Protein AF-A0A2H6N361-F1 (afdb_monomer)

Foldseek 3Di:
DLLLVLLVPPVVVVPPLVVPPDPDPVVSVVVSLVVLVVVCVVVVVPDDSLVSSLSSCVVVVVVVVNVVVVVVVVVVVCCVVVVVVLVVLLVVLVPDDPVRQCVQQVVQQDPVRDHDPVRRSVVSVVD

Sequence (127 aa):
KALADALQFSDLSRYDLNALQVEKEFEKVAYIMKKLKEICHTQRSTRRFLYELSVALLKLDCQGLIARIIQDTVIFTAAVKLGKNWRELAEKLARLTKQQIDAYETPHHSKSGEVAPEVSLTIFLLY

Secondary structure (DSSP, 8-state):
-HHHHHTT-TTGGGS-TTTS----HHHHHHHHHHHHHHHHHHTTTT--HHHHHHHHHHHTT-HHHHHHHHHHHHHHHHHHHHHHHHHHHHHHHTT--HHHHHHHHGGGB-TTSPBPTTT-GGGGG--

Solvent-accessible surface area (backbone atoms only — not comparable to full-atom values): 7547 Å² total; per-residue (Å²): 108,71,66,58,60,53,57,64,43,80,66,53,78,72,51,56,72,79,73,46,92,58,92,46,69,67,59,55,51,50,49,52,52,52,50,49,46,54,52,20,61,78,36,56,92,83,36,54,52,70,56,56,51,46,54,25,34,53,76,65,70,37,55,72,59,46,54,50,54,52,49,52,51,51,53,53,52,48,50,58,60,46,50,56,54,52,50,54,50,41,62,55,56,73,71,55,50,70,70,58,52,50,66,63,42,60,86,52,42,42,98,87,68,50,58,52,82,94,70,42,73,65,67,64,73,77,114

InterPro domains:
  IPR056181 SH3BP4, C-terminal helical domain [PF23637] (68-119)
  IPR056183 SH3BP4, DEATH domain-like [PF24094] (1-59)

pLDDT: mean 82.28, std 11.23, range [47.88, 94.88]

Structure (mmCIF, N/CA/C/O backbone):
data_AF-A0A2H6N361-F1
#
_entry.id   AF-A0A2H6N361-F1
#
loop_
_atom_site.group_PDB
_atom_site.id
_atom_site.type_symbol
_atom_site.label_atom_id
_atom_site.label_alt_id
_atom_site.label_comp_id
_atom_site.label_asym_id
_atom_site.label_entity_id
_atom_site.label_seq_id
_atom_site.pdbx_PDB_ins_code
_atom_site.Cartn_x
_atom_site.Cartn_y
_atom_site.Cartn_z
_atom_site.occupancy
_atom_site.B_iso_or_equiv
_atom_site.auth_seq_id
_atom_site.auth_comp_id
_atom_site.auth_asym_id
_atom_site.auth_atom_id
_atom_site.pdbx_PDB_model_num
ATOM 1 N N . LYS A 1 1 ? 16.466 -1.309 -14.153 1.00 76.56 1 LYS A N 1
ATOM 2 C CA . LYS A 1 1 ? 16.525 -0.973 -15.599 1.00 76.56 1 LYS A CA 1
ATOM 3 C C . LYS A 1 1 ? 15.202 -1.274 -16.308 1.00 76.56 1 LYS A C 1
ATOM 5 O O . LYS A 1 1 ? 14.503 -0.319 -16.599 1.00 76.56 1 LYS A O 1
ATOM 10 N N . ALA A 1 2 ? 14.773 -2.540 -16.399 1.00 85.56 2 ALA A N 1
ATOM 11 C CA . ALA A 1 2 ? 13.515 -2.931 -17.059 1.00 85.56 2 ALA A CA 1
ATOM 12 C C . ALA A 1 2 ? 12.265 -2.137 -16.613 1.00 85.56 2 ALA A C 1
ATOM 14 O O . ALA A 1 2 ? 11.440 -1.769 -17.439 1.00 85.56 2 ALA A O 1
ATOM 15 N N . LEU A 1 3 ? 12.150 -1.799 -15.321 1.00 85.56 3 LEU A N 1
ATOM 16 C CA . LEU A 1 3 ? 11.075 -0.930 -14.821 1.00 85.56 3 LEU A CA 1
ATOM 17 C C . LEU A 1 3 ? 11.103 0.483 -15.422 1.00 85.56 3 LEU A C 1
ATOM 19 O O . LEU A 1 3 ? 10.057 0.997 -15.803 1.00 85.56 3 LEU A O 1
ATOM 23 N N . ALA A 1 4 ? 12.279 1.107 -15.524 1.00 84.12 4 ALA A N 1
ATOM 24 C CA . ALA A 1 4 ? 12.413 2.429 -16.136 1.00 84.12 4 ALA A CA 1
ATOM 25 C C . ALA A 1 4 ? 12.052 2.386 -17.629 1.00 84.12 4 ALA A C 1
ATOM 27 O O . ALA A 1 4 ? 11.356 3.278 -18.113 1.00 84.12 4 ALA A O 1
ATOM 28 N N . ASP A 1 5 ? 12.454 1.313 -18.316 1.00 85.00 5 ASP A N 1
ATOM 29 C CA . ASP A 1 5 ? 12.156 1.097 -19.734 1.00 85.00 5 ASP A CA 1
ATOM 30 C C . ASP A 1 5 ? 10.644 0.891 -19.961 1.00 85.00 5 ASP A C 1
ATOM 32 O O . ASP A 1 5 ? 10.040 1.522 -20.829 1.00 85.00 5 ASP A O 1
ATOM 36 N N . ALA A 1 6 ? 9.992 0.070 -19.128 1.00 87.25 6 ALA A N 1
ATOM 37 C CA . ALA A 1 6 ? 8.556 -0.215 -19.208 1.00 87.25 6 ALA A CA 1
ATOM 38 C C . ALA A 1 6 ? 7.672 1.020 -18.952 1.00 87.25 6 A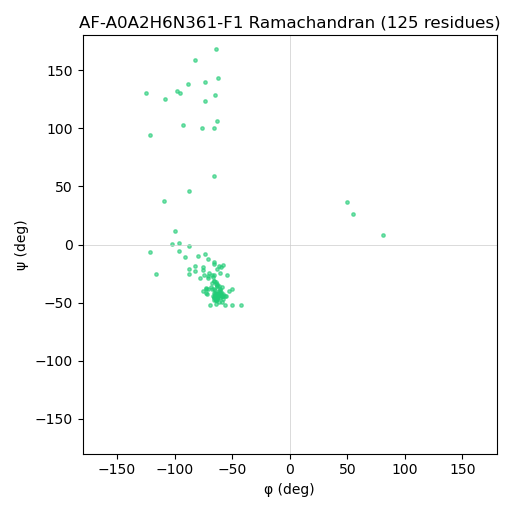LA A C 1
ATOM 40 O O . ALA A 1 6 ? 6.591 1.149 -19.547 1.00 87.25 6 ALA A O 1
ATOM 41 N N . LEU A 1 7 ? 8.148 1.933 -18.100 1.00 85.56 7 LEU A N 1
ATOM 42 C CA . LEU A 1 7 ? 7.514 3.221 -17.810 1.00 85.56 7 LEU A CA 1
ATOM 43 C C . LEU A 1 7 ? 7.660 4.235 -18.961 1.00 85.56 7 LEU A C 1
ATOM 45 O O . LEU A 1 7 ? 7.024 5.284 -18.909 1.00 85.56 7 LEU A O 1
ATOM 49 N N . GLN A 1 8 ? 8.457 3.928 -19.998 1.00 73.50 8 GLN A N 1
ATOM 50 C CA . GLN A 1 8 ? 8.655 4.761 -21.197 1.00 73.50 8 GLN A CA 1
ATOM 51 C C . GLN A 1 8 ? 8.981 6.222 -20.864 1.00 73.50 8 GLN A C 1
ATOM 53 O O . GLN A 1 8 ? 8.544 7.162 -21.530 1.00 73.50 8 GLN A O 1
ATOM 58 N N . PHE A 1 9 ? 9.748 6.426 -19.798 1.00 67.25 9 PHE A N 1
ATOM 59 C CA . PHE A 1 9 ? 10.168 7.755 -19.405 1.00 67.25 9 PHE A CA 1
ATOM 60 C C . PHE A 1 9 ? 11.286 8.239 -20.323 1.00 67.25 9 PHE A C 1
ATOM 62 O O . PHE A 1 9 ? 12.454 7.918 -20.110 1.00 67.25 9 PHE A O 1
ATOM 69 N N . SER A 1 10 ? 10.932 9.074 -21.300 1.00 55.25 10 SER A N 1
ATOM 70 C CA . SER A 1 10 ? 11.879 9.770 -22.183 1.00 55.25 10 SER A CA 1
ATOM 71 C C . SER A 1 10 ? 12.922 10.583 -21.405 1.00 55.25 10 SER A C 1
ATOM 73 O O . SER A 1 10 ? 14.030 10.796 -21.885 1.00 55.25 10 SER A O 1
ATOM 75 N N . ASP A 1 11 ? 12.581 11.020 -20.188 1.00 55.09 11 ASP A N 1
ATOM 76 C CA . ASP A 1 11 ? 13.492 11.741 -19.300 1.00 55.09 11 ASP A CA 1
ATOM 77 C C . ASP A 1 11 ? 14.336 10.816 -18.412 1.00 55.09 11 ASP A C 1
ATOM 79 O O . ASP A 1 11 ? 15.437 11.205 -18.041 1.00 55.09 11 ASP A O 1
ATOM 83 N N . LEU A 1 12 ? 13.902 9.583 -18.097 1.00 56.84 12 LEU A N 1
ATOM 84 C CA . LEU A 1 12 ? 14.729 8.646 -17.313 1.00 56.84 12 LEU A CA 1
ATOM 85 C C . LEU A 1 12 ? 15.917 8.115 -18.108 1.00 56.84 12 LEU A C 1
ATOM 87 O O . LEU A 1 12 ? 16.942 7.832 -17.501 1.00 56.84 12 LEU A O 1
ATOM 91 N N . SER A 1 13 ? 15.833 8.045 -19.440 1.00 53.81 13 SER A N 1
ATOM 92 C CA . SER A 1 13 ? 16.994 7.707 -20.274 1.00 53.81 13 SER A CA 1
ATOM 93 C C . SER A 1 13 ? 18.100 8.770 -20.219 1.00 53.81 13 SER A C 1
ATOM 95 O O . SER A 1 13 ? 19.233 8.475 -20.587 1.00 53.81 13 SER A O 1
ATOM 97 N N . ARG A 1 14 ? 17.798 9.995 -19.754 1.00 53.78 14 ARG A N 1
ATOM 98 C CA . ARG A 1 14 ? 18.799 11.036 -19.452 1.00 53.78 14 ARG A CA 1
ATOM 99 C C . ARG A 1 14 ? 19.436 10.869 -18.072 1.00 53.78 14 ARG A C 1
ATOM 101 O O . ARG A 1 14 ? 20.495 11.439 -17.828 1.00 53.78 14 ARG A O 1
ATOM 108 N N . TYR A 1 15 ? 18.809 10.110 -17.176 1.00 57.22 15 TYR A N 1
ATOM 109 C CA . TYR A 1 15 ? 19.359 9.802 -15.864 1.00 57.22 15 TYR A CA 1
ATOM 110 C C . TYR A 1 15 ? 20.130 8.492 -15.956 1.00 57.22 15 TYR A C 1
ATOM 112 O O . TYR A 1 15 ? 19.550 7.407 -15.972 1.00 57.22 15 TYR A O 1
ATOM 120 N N . ASP A 1 16 ? 21.455 8.589 -16.009 1.00 61.56 16 ASP A N 1
ATOM 121 C CA . ASP A 1 16 ? 22.294 7.407 -15.897 1.00 61.56 16 ASP A CA 1
ATOM 122 C C . ASP A 1 16 ? 22.142 6.826 -14.484 1.00 61.56 16 ASP A C 1
ATOM 124 O O . ASP A 1 16 ? 22.714 7.310 -13.506 1.00 61.56 16 ASP A O 1
ATOM 128 N N . LEU A 1 17 ? 21.322 5.780 -14.373 1.00 64.25 17 LEU A N 1
ATOM 129 C CA . LEU A 1 17 ? 21.145 5.000 -13.149 1.00 64.25 17 LEU A CA 1
ATOM 130 C C . LEU A 1 17 ? 22.471 4.402 -12.647 1.00 64.25 17 LEU A C 1
ATOM 132 O O . LEU A 1 17 ? 22.533 4.005 -11.487 1.00 64.25 17 LEU A O 1
ATOM 136 N N . ASN A 1 18 ? 23.503 4.333 -13.497 1.00 61.53 18 ASN A N 1
ATOM 137 C CA . ASN A 1 18 ? 24.855 3.927 -13.116 1.00 61.53 18 ASN A CA 1
AT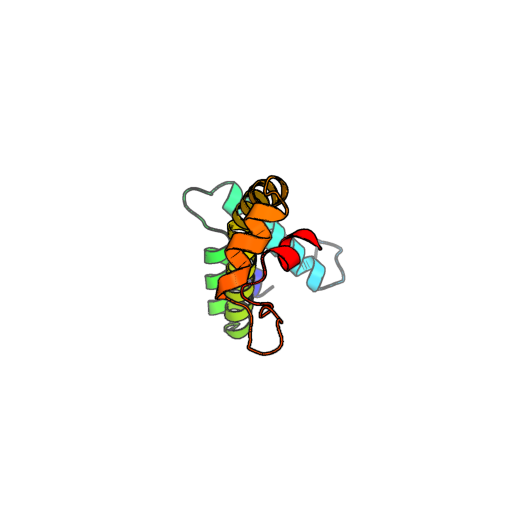OM 138 C C . ASN A 1 18 ? 25.707 5.105 -12.608 1.00 61.53 18 ASN A C 1
ATOM 140 O O . ASN A 1 18 ? 26.669 4.874 -11.883 1.00 61.53 18 ASN A O 1
ATOM 144 N N . ALA A 1 19 ? 25.354 6.354 -12.943 1.00 59.50 19 ALA A N 1
ATOM 145 C CA . ALA A 1 19 ? 25.996 7.562 -12.413 1.00 59.50 19 ALA A CA 1
ATOM 146 C C . ALA A 1 19 ? 25.454 7.960 -11.030 1.00 59.50 19 ALA A C 1
ATOM 148 O O . ALA A 1 19 ? 26.135 8.637 -10.258 1.00 59.50 19 ALA A O 1
ATOM 149 N N . LEU A 1 20 ? 24.238 7.520 -10.687 1.00 66.25 20 LEU A N 1
ATOM 150 C CA . LEU A 1 20 ? 23.800 7.450 -9.297 1.00 66.25 20 LEU A CA 1
ATOM 151 C C . LEU A 1 20 ? 24.720 6.448 -8.585 1.00 66.25 20 LEU A C 1
ATOM 153 O O . LEU A 1 20 ? 24.593 5.250 -8.818 1.00 66.25 20 LEU A O 1
ATOM 157 N N . GLN A 1 21 ? 25.645 6.934 -7.745 1.00 60.00 21 GLN A N 1
ATOM 158 C CA . GLN A 1 21 ? 26.532 6.131 -6.881 1.00 60.00 21 GLN A CA 1
ATOM 159 C C . GLN A 1 21 ? 25.744 5.371 -5.802 1.00 60.00 21 GLN A C 1
ATOM 161 O O . GLN A 1 21 ? 25.887 5.577 -4.602 1.00 60.00 21 GLN A O 1
ATOM 166 N N . VAL A 1 22 ? 24.825 4.537 -6.251 1.00 66.88 22 VAL A N 1
ATOM 167 C CA . VAL A 1 22 ? 23.826 3.842 -5.468 1.00 66.88 22 VAL A CA 1
ATOM 168 C C . VAL A 1 22 ? 24.085 2.373 -5.745 1.00 66.88 22 VAL A C 1
ATOM 170 O O . VAL A 1 22 ? 23.656 1.829 -6.762 1.00 66.88 22 VAL A O 1
ATOM 173 N N . GLU A 1 23 ? 24.875 1.742 -4.880 1.00 67.25 23 GLU A N 1
ATOM 174 C CA . GLU A 1 23 ? 25.332 0.360 -5.076 1.00 67.25 23 GLU A CA 1
ATOM 175 C C . GLU A 1 23 ? 24.171 -0.641 -5.026 1.00 67.25 23 GLU A C 1
ATOM 177 O O . GLU A 1 23 ? 24.231 -1.704 -5.644 1.00 67.25 23 GLU A O 1
ATOM 182 N N . LYS A 1 24 ? 23.084 -0.303 -4.320 1.00 83.75 24 LYS A N 1
ATOM 183 C CA . LYS A 1 24 ? 21.992 -1.235 -4.031 1.00 83.75 24 LYS A CA 1
ATOM 184 C C . LYS A 1 24 ? 20.823 -1.082 -5.001 1.00 83.75 24 LYS A C 1
ATOM 186 O O . LYS A 1 24 ? 20.273 -0.001 -5.202 1.00 83.75 24 LYS A O 1
ATOM 191 N N . GLU A 1 25 ? 20.356 -2.207 -5.537 1.00 81.44 25 GLU A N 1
ATOM 192 C CA . GLU A 1 25 ? 19.259 -2.237 -6.514 1.00 81.44 25 GLU A CA 1
ATOM 193 C C . GLU A 1 25 ? 17.930 -1.685 -5.967 1.00 81.44 25 GLU A C 1
ATOM 195 O O . GLU A 1 25 ? 17.206 -0.999 -6.691 1.00 81.44 25 GLU A O 1
ATOM 200 N N . PHE A 1 26 ? 17.611 -1.900 -4.684 1.00 83.44 26 PHE A N 1
ATOM 201 C CA . PHE A 1 26 ? 16.371 -1.365 -4.102 1.00 83.44 26 PHE A CA 1
ATOM 202 C C . PHE A 1 26 ? 16.362 0.170 -4.049 1.00 83.44 26 PHE A C 1
ATOM 204 O O . PHE A 1 26 ? 15.307 0.785 -4.190 1.00 83.44 26 PHE A O 1
ATOM 211 N N . GLU A 1 27 ? 17.527 0.798 -3.887 1.00 85.31 27 GLU A N 1
ATOM 212 C CA . GLU A 1 27 ? 17.667 2.254 -3.843 1.00 85.31 27 GLU A CA 1
ATOM 213 C C . GLU A 1 27 ? 17.474 2.851 -5.245 1.00 85.31 27 GLU A C 1
ATOM 215 O O . GLU A 1 27 ? 16.782 3.860 -5.402 1.00 85.31 27 GLU A O 1
ATOM 220 N N . LYS A 1 28 ? 17.966 2.170 -6.291 1.00 84.00 28 LYS A N 1
ATOM 221 C CA . LYS A 1 28 ? 17.677 2.527 -7.692 1.00 84.00 28 LYS A CA 1
ATOM 222 C C . LYS A 1 28 ? 16.182 2.412 -8.006 1.00 84.00 28 LYS A C 1
ATOM 224 O O . LYS A 1 28 ? 15.615 3.293 -8.652 1.00 84.00 28 LYS A O 1
ATOM 229 N N . VAL A 1 29 ? 15.513 1.360 -7.523 1.00 87.56 29 VAL A N 1
ATOM 230 C CA . VAL A 1 29 ? 14.053 1.200 -7.668 1.00 87.56 29 VAL A CA 1
ATOM 231 C C . VAL A 1 29 ? 13.299 2.299 -6.914 1.00 87.56 29 VAL A C 1
ATOM 233 O O . VAL A 1 29 ? 12.375 2.895 -7.471 1.00 87.56 29 VAL A O 1
ATOM 236 N N . ALA A 1 30 ? 13.712 2.626 -5.687 1.00 88.50 30 ALA A N 1
ATOM 237 C CA . ALA A 1 30 ? 13.129 3.714 -4.905 1.00 88.50 30 ALA A CA 1
ATOM 238 C C . ALA A 1 30 ? 13.284 5.069 -5.612 1.00 88.50 30 ALA A C 1
ATOM 240 O O . ALA A 1 30 ? 12.342 5.864 -5.639 1.00 88.50 30 ALA A O 1
ATOM 241 N N . TYR A 1 31 ? 14.435 5.311 -6.246 1.00 86.69 31 TYR A N 1
ATOM 242 C CA . TYR A 1 31 ? 14.672 6.501 -7.058 1.00 86.69 31 TYR A CA 1
ATOM 243 C C . TYR A 1 31 ? 13.703 6.589 -8.246 1.00 86.69 31 TYR A C 1
ATOM 245 O O . TYR A 1 31 ? 13.033 7.611 -8.414 1.00 86.69 31 TYR A O 1
ATOM 253 N N . ILE A 1 32 ? 13.559 5.509 -9.024 1.00 88.12 32 ILE A N 1
ATOM 254 C CA . ILE A 1 32 ? 12.602 5.439 -10.143 1.00 88.12 32 ILE A CA 1
ATOM 255 C C . ILE A 1 32 ? 11.177 5.704 -9.643 1.00 88.12 32 ILE A C 1
ATOM 257 O O . ILE A 1 32 ? 10.443 6.490 -10.242 1.00 88.12 32 ILE A O 1
ATOM 261 N N . MET A 1 33 ? 10.797 5.104 -8.513 1.00 89.88 33 MET A N 1
ATOM 262 C CA . MET A 1 33 ? 9.471 5.275 -7.920 1.00 89.88 33 MET A CA 1
ATOM 263 C C . MET A 1 33 ? 9.213 6.722 -7.486 1.00 89.88 33 MET A C 1
ATOM 265 O O . MET A 1 33 ? 8.137 7.273 -7.734 1.00 89.88 33 MET A O 1
ATOM 269 N N . LYS A 1 34 ? 10.212 7.364 -6.871 1.00 89.31 34 LYS A N 1
ATOM 270 C CA . LYS A 1 34 ? 10.154 8.777 -6.491 1.00 89.31 34 LYS A CA 1
ATOM 271 C C . LYS A 1 34 ? 9.955 9.663 -7.721 1.00 89.31 34 LYS A C 1
ATOM 273 O O . LYS A 1 34 ? 9.073 10.518 -7.707 1.00 89.31 34 LYS A O 1
ATOM 278 N N . LYS A 1 35 ? 10.705 9.421 -8.799 1.00 86.81 35 LYS A N 1
ATOM 279 C CA . LYS A 1 35 ? 10.576 10.172 -10.057 1.00 86.81 35 LYS A CA 1
ATOM 280 C C . LYS A 1 35 ? 9.228 9.978 -10.737 1.00 86.81 35 LYS A C 1
ATOM 282 O O . LYS A 1 35 ? 8.599 10.961 -11.118 1.00 86.81 35 LYS A O 1
ATOM 287 N N . LEU A 1 36 ? 8.734 8.745 -10.803 1.00 88.94 36 LEU A N 1
ATOM 288 C CA . LEU A 1 36 ? 7.383 8.456 -11.283 1.00 88.94 36 LEU A CA 1
ATOM 289 C C . LEU A 1 36 ? 6.333 9.249 -10.489 1.00 88.94 36 LEU A C 1
ATOM 291 O O . LEU A 1 36 ? 5.445 9.870 -11.071 1.00 88.94 36 LEU A O 1
ATOM 295 N N . LYS A 1 37 ? 6.465 9.291 -9.159 1.00 90.06 37 LYS A N 1
ATOM 296 C CA . LYS A 1 37 ? 5.569 10.064 -8.293 1.00 90.06 37 LYS A CA 1
ATOM 297 C C . LYS A 1 37 ? 5.648 11.568 -8.566 1.00 90.06 37 LYS A C 1
ATOM 299 O O . LYS A 1 37 ? 4.599 12.201 -8.642 1.00 90.06 37 LYS A O 1
ATOM 304 N N . GLU A 1 38 ? 6.847 12.126 -8.730 1.00 89.06 38 GLU A N 1
ATOM 305 C CA . GLU A 1 38 ? 7.055 13.538 -9.088 1.00 89.06 38 GLU A CA 1
ATOM 306 C C . GLU A 1 38 ? 6.363 13.880 -10.420 1.00 89.06 38 GLU A C 1
ATOM 308 O O . GLU A 1 38 ? 5.601 14.844 -10.481 1.00 89.06 38 GLU A O 1
ATOM 313 N N . ILE A 1 39 ? 6.535 13.050 -11.454 1.00 85.50 39 ILE A N 1
ATOM 314 C CA . ILE A 1 39 ? 5.938 13.270 -12.783 1.00 85.50 39 ILE A CA 1
ATOM 315 C C . ILE A 1 39 ? 4.409 13.160 -12.743 1.00 85.50 39 ILE A C 1
ATOM 317 O O . ILE A 1 39 ? 3.701 14.003 -13.292 1.00 85.50 39 ILE A O 1
ATOM 321 N N . CYS A 1 40 ? 3.860 12.152 -12.063 1.00 88.88 40 CYS A N 1
ATOM 322 C CA . CYS A 1 40 ? 2.409 12.037 -11.912 1.00 88.88 40 CYS A CA 1
ATOM 323 C C . CYS A 1 40 ? 1.819 13.159 -11.046 1.00 88.88 40 CYS A C 1
ATOM 325 O O . CYS A 1 40 ? 0.648 13.494 -11.196 1.00 88.88 40 CYS A O 1
ATOM 327 N N . HIS A 1 41 ? 2.601 13.738 -10.132 1.00 87.31 41 HIS A N 1
ATOM 328 C CA . HIS A 1 41 ? 2.156 14.872 -9.332 1.00 87.31 41 HIS A CA 1
ATOM 329 C C . HIS A 1 41 ? 2.084 16.160 -10.160 1.00 87.31 41 HIS A C 1
ATOM 331 O O . HIS A 1 41 ? 1.104 16.894 -10.043 1.00 87.31 41 HIS A O 1
ATOM 337 N N . THR A 1 42 ? 3.070 16.415 -11.026 1.00 85.75 42 THR A N 1
ATOM 338 C CA . THR A 1 42 ? 3.067 17.582 -11.924 1.00 85.75 42 THR A CA 1
ATOM 339 C C . THR A 1 42 ? 2.032 17.456 -13.045 1.00 8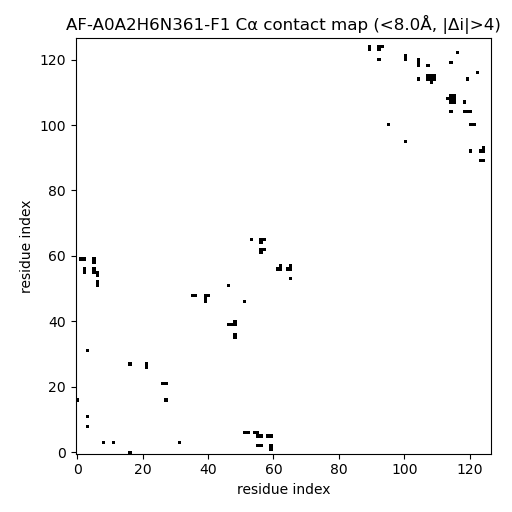5.75 42 THR A C 1
ATOM 341 O O . THR A 1 42 ? 1.471 18.459 -13.471 1.00 85.75 42 THR A O 1
ATOM 344 N N . GLN A 1 43 ? 1.707 16.231 -13.472 1.00 82.88 43 GLN A N 1
ATOM 345 C CA . GLN A 1 43 ? 0.722 15.934 -14.523 1.00 82.88 43 GLN A CA 1
ATOM 346 C C . GLN A 1 43 ? -0.565 15.300 -13.968 1.00 82.88 43 GLN A C 1
ATOM 348 O O . GLN A 1 43 ? -1.153 14.404 -14.573 1.00 82.88 43 GLN A O 1
ATOM 353 N N . ARG A 1 44 ? -1.017 15.741 -12.788 1.00 77.44 44 ARG A N 1
ATOM 354 C CA . ARG A 1 44 ? -2.082 15.073 -12.014 1.00 77.44 44 ARG A CA 1
ATOM 355 C C . ARG A 1 44 ? -3.438 14.966 -12.724 1.00 77.4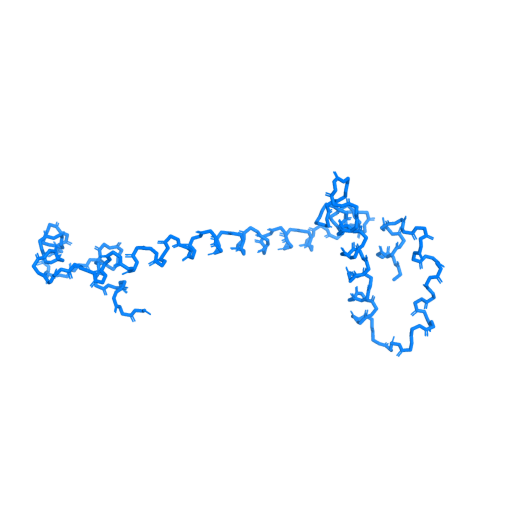4 44 ARG A C 1
ATOM 357 O O . ARG A 1 44 ? -4.231 14.092 -12.379 1.00 77.44 44 ARG A O 1
ATOM 364 N N . SER A 1 45 ? -3.722 15.843 -13.687 1.00 72.62 45 SER A N 1
ATOM 365 C CA . SER A 1 45 ? -4.955 15.809 -14.487 1.00 72.62 45 SER A CA 1
ATOM 366 C C . SER A 1 45 ? -4.962 14.694 -15.537 1.00 72.62 45 SER A C 1
ATOM 368 O O . SER A 1 45 ? -6.035 14.220 -15.899 1.00 72.62 45 SER A O 1
ATOM 370 N N . THR A 1 46 ? -3.791 14.250 -16.000 1.00 73.12 46 THR A N 1
ATOM 371 C CA . THR A 1 46 ? -3.647 13.297 -17.111 1.00 73.12 46 THR A CA 1
ATOM 372 C C . THR A 1 46 ? -3.006 11.976 -16.701 1.00 73.12 46 THR A C 1
ATOM 374 O O . THR A 1 46 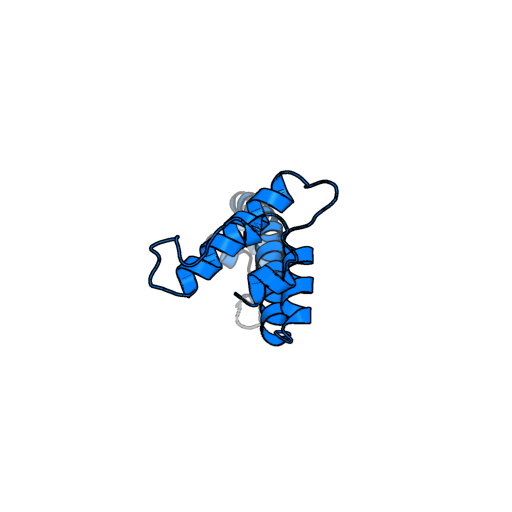? -3.276 10.959 -17.334 1.00 73.12 46 THR A O 1
ATOM 377 N N . ARG A 1 47 ? -2.200 11.949 -15.631 1.00 78.00 47 ARG A N 1
ATOM 378 C CA . ARG A 1 47 ? -1.473 10.751 -15.186 1.00 78.00 47 ARG A CA 1
ATOM 379 C C . ARG A 1 47 ? -1.767 10.405 -13.735 1.00 78.00 47 ARG A C 1
ATOM 381 O O . ARG A 1 47 ? -1.637 11.230 -12.831 1.00 78.00 47 ARG A O 1
ATOM 388 N N . ARG A 1 48 ? -2.108 9.137 -13.490 1.00 87.88 48 ARG A N 1
ATOM 389 C CA . ARG A 1 48 ? -2.299 8.588 -12.140 1.00 87.88 48 ARG A CA 1
ATOM 390 C C . ARG A 1 48 ? -1.148 7.654 -11.797 1.00 87.88 48 ARG A C 1
ATOM 392 O O . ARG A 1 48 ? -0.932 6.669 -12.488 1.00 87.88 48 ARG A O 1
ATOM 399 N N . PHE A 1 49 ? -0.479 7.920 -10.678 1.00 89.62 49 PHE A N 1
ATOM 400 C CA . PHE A 1 49 ? 0.687 7.154 -10.221 1.00 89.62 49 PHE A CA 1
ATOM 401 C C . PHE A 1 49 ? 0.457 5.635 -10.196 1.00 89.62 49 PHE A C 1
ATOM 403 O O . PHE A 1 49 ? 1.219 4.886 -10.801 1.00 89.62 49 PHE A O 1
ATOM 410 N N . LEU A 1 50 ? -0.621 5.179 -9.548 1.00 89.25 50 LEU A N 1
ATOM 411 C CA . LEU A 1 50 ? -0.928 3.747 -9.454 1.00 89.25 50 LEU A CA 1
ATOM 412 C C . LEU A 1 50 ? -1.253 3.123 -10.814 1.00 89.25 50 LEU A C 1
ATOM 414 O O . LEU A 1 50 ? -0.956 1.953 -11.023 1.00 89.25 50 LEU A O 1
ATOM 418 N N . TYR A 1 51 ? -1.838 3.891 -11.736 1.00 90.12 51 TYR A N 1
ATOM 419 C CA . TYR A 1 51 ? -2.150 3.410 -13.080 1.00 90.12 51 TYR A CA 1
ATOM 420 C C . TYR A 1 51 ? -0.871 3.186 -13.891 1.00 90.12 51 TYR A C 1
ATOM 422 O O . TYR A 1 51 ? -0.653 2.083 -14.381 1.00 90.12 51 TYR A O 1
ATOM 430 N N . GLU A 1 52 ? 0.006 4.191 -13.953 1.00 91.12 52 GLU A N 1
ATOM 431 C CA . GLU A 1 52 ? 1.290 4.102 -14.664 1.00 91.12 52 GLU A CA 1
ATOM 432 C C . GLU A 1 52 ? 2.160 2.962 -14.119 1.00 91.12 52 GLU A C 1
ATOM 434 O O . GLU A 1 52 ? 2.704 2.159 -14.879 1.00 91.12 52 GLU A O 1
ATOM 439 N N . LEU A 1 53 ? 2.231 2.837 -12.787 1.00 92.00 53 LEU A N 1
ATOM 440 C CA . LEU A 1 53 ? 2.949 1.743 -12.141 1.00 92.00 53 LEU A CA 1
ATOM 441 C C . LEU A 1 53 ? 2.341 0.379 -12.491 1.00 92.00 53 LEU A C 1
ATOM 443 O O . LEU A 1 53 ? 3.077 -0.551 -12.811 1.00 92.00 53 LEU A O 1
ATOM 447 N N . SER A 1 54 ? 1.011 0.255 -12.462 1.00 91.62 54 SER A N 1
ATOM 448 C CA . SER A 1 54 ? 0.330 -1.005 -12.790 1.00 91.62 54 SER A CA 1
ATOM 449 C C . SER A 1 54 ? 0.589 -1.418 -14.236 1.00 91.62 54 SER A C 1
ATOM 451 O O . SER A 1 54 ? 0.934 -2.567 -14.487 1.00 91.62 54 SER A O 1
ATOM 453 N N . VAL A 1 55 ? 0.500 -0.481 -15.185 1.00 91.62 55 VAL A N 1
ATOM 454 C CA . VAL A 1 55 ? 0.789 -0.742 -16.603 1.00 91.62 55 VAL A CA 1
ATOM 455 C C . VAL A 1 55 ? 2.239 -1.189 -16.796 1.00 91.62 55 VAL A C 1
ATOM 457 O O . VAL A 1 55 ? 2.487 -2.152 -17.518 1.00 91.62 55 VAL A O 1
ATOM 460 N N . ALA A 1 56 ? 3.202 -0.540 -16.137 1.00 92.50 56 ALA A N 1
ATOM 461 C CA . ALA A 1 56 ? 4.605 -0.935 -16.233 1.00 92.50 56 ALA A CA 1
ATOM 462 C C . ALA A 1 56 ? 4.867 -2.328 -15.649 1.00 92.50 56 ALA A C 1
ATOM 464 O O . ALA A 1 56 ? 5.582 -3.118 -16.255 1.00 92.50 56 ALA A O 1
ATOM 465 N N . LEU A 1 57 ? 4.262 -2.654 -14.506 1.00 93.69 57 LEU A N 1
ATOM 466 C CA . LEU A 1 57 ? 4.388 -3.980 -13.904 1.00 93.69 57 LEU A CA 1
ATOM 467 C C . LEU A 1 57 ? 3.709 -5.068 -14.748 1.00 93.69 57 LEU A C 1
ATOM 469 O O . LEU A 1 57 ? 4.223 -6.181 -14.799 1.00 93.69 57 LEU A O 1
ATOM 473 N N . LEU A 1 58 ? 2.611 -4.756 -15.448 1.00 92.62 58 LEU A N 1
ATOM 474 C CA . LEU A 1 58 ? 1.968 -5.687 -16.382 1.00 92.62 58 LEU A CA 1
ATOM 475 C C . LEU A 1 58 ? 2.869 -5.983 -17.582 1.00 92.62 58 LEU A C 1
ATOM 477 O O . LEU A 1 58 ? 2.989 -7.137 -17.966 1.00 92.62 58 LEU A O 1
ATOM 481 N N . LYS A 1 59 ? 3.550 -4.967 -18.131 1.00 92.50 59 LYS A N 1
ATOM 482 C CA . LYS A 1 59 ? 4.538 -5.148 -19.214 1.00 92.50 59 LYS A CA 1
ATOM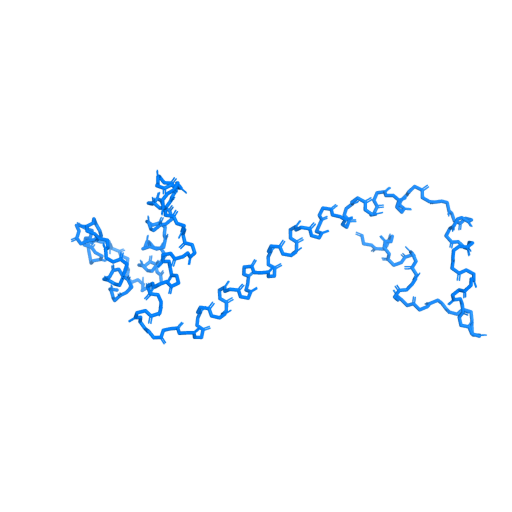 483 C C . LYS A 1 59 ? 5.745 -6.000 -18.802 1.00 92.50 59 LYS A C 1
ATOM 485 O O . LYS A 1 59 ? 6.453 -6.494 -19.669 1.00 92.50 59 LYS A O 1
ATOM 490 N N . LEU A 1 60 ? 6.009 -6.108 -17.500 1.00 94.38 60 LEU A N 1
ATOM 491 C CA . LEU A 1 60 ? 7.079 -6.926 -16.924 1.00 94.38 60 LEU A CA 1
ATOM 492 C C . LEU A 1 60 ? 6.568 -8.268 -16.385 1.00 94.38 60 LEU A C 1
ATOM 494 O O . LEU A 1 60 ? 7.276 -8.911 -15.612 1.00 94.38 60 LEU A O 1
ATOM 498 N N . ASP A 1 61 ? 5.325 -8.641 -16.699 1.00 94.00 61 ASP A N 1
ATOM 499 C CA . ASP A 1 61 ? 4.669 -9.866 -16.230 1.00 94.00 61 ASP A CA 1
ATOM 500 C C . ASP A 1 61 ? 4.652 -10.023 -14.691 1.00 94.00 61 ASP A C 1
ATOM 502 O O . ASP A 1 61 ? 4.531 -11.114 -14.137 1.00 94.00 61 ASP A O 1
ATOM 506 N N . CYS A 1 62 ? 4.707 -8.908 -13.952 1.00 93.88 62 CYS A N 1
ATOM 507 C CA . CYS A 1 62 ? 4.748 -8.861 -12.485 1.00 93.88 62 CYS A CA 1
ATOM 508 C C . CYS A 1 62 ? 3.343 -8.854 -11.848 1.00 93.88 62 CYS A C 1
ATOM 510 O O . CYS A 1 62 ? 3.054 -8.070 -10.939 1.00 93.88 62 CYS A O 1
ATOM 512 N N . GLN A 1 63 ? 2.447 -9.726 -12.313 1.00 92.50 63 GLN A N 1
ATOM 513 C CA . GLN A 1 63 ? 1.026 -9.728 -11.925 1.00 92.50 63 GLN A CA 1
ATOM 514 C C . GLN A 1 63 ? 0.801 -9.943 -10.419 1.00 92.50 63 GLN A C 1
ATOM 516 O O . GLN A 1 63 ? -0.039 -9.274 -9.816 1.00 92.50 63 GLN A O 1
ATOM 521 N N . GLY A 1 64 ? 1.594 -10.809 -9.778 1.00 94.38 64 GLY A N 1
ATOM 522 C CA . GLY A 1 64 ? 1.505 -11.037 -8.330 1.00 94.38 64 GLY A CA 1
ATOM 523 C C . GLY A 1 64 ? 1.835 -9.790 -7.499 1.00 94.38 64 GLY A C 1
ATOM 524 O O . GLY A 1 64 ? 1.220 -9.553 -6.458 1.00 94.38 64 GLY A O 1
ATOM 525 N N . LEU A 1 65 ? 2.757 -8.947 -7.980 1.00 93.62 65 LEU A N 1
ATOM 526 C CA . LEU A 1 65 ? 3.099 -7.688 -7.317 1.00 93.62 65 LEU A CA 1
ATOM 527 C C . LEU A 1 65 ? 1.969 -6.661 -7.455 1.00 93.62 65 LEU A C 1
ATOM 529 O O . LEU A 1 65 ? 1.660 -5.961 -6.495 1.00 93.62 65 LEU A O 1
ATOM 533 N N . ILE A 1 66 ? 1.313 -6.611 -8.617 1.00 94.06 66 ILE A N 1
ATOM 534 C CA . ILE A 1 66 ? 0.143 -5.751 -8.842 1.00 94.06 66 ILE A CA 1
ATOM 535 C C . ILE A 1 66 ? -0.997 -6.141 -7.905 1.00 94.06 66 ILE A C 1
ATOM 537 O O . ILE A 1 66 ? -1.571 -5.267 -7.259 1.00 94.06 66 ILE A O 1
ATOM 541 N N . ALA A 1 67 ? -1.291 -7.439 -7.785 1.00 94.88 67 ALA A N 1
ATOM 542 C CA . ALA A 1 67 ? -2.330 -7.929 -6.883 1.00 94.88 67 ALA A CA 1
ATOM 543 C C . ALA A 1 67 ? -2.081 -7.472 -5.437 1.00 94.88 67 ALA A C 1
ATOM 545 O O . ALA A 1 67 ? -2.993 -6.954 -4.792 1.00 94.88 67 ALA A O 1
ATOM 546 N N . ARG A 1 68 ? -0.831 -7.570 -4.962 1.00 94.88 68 ARG A N 1
ATOM 547 C CA . ARG A 1 68 ? -0.439 -7.096 -3.628 1.00 94.88 68 ARG A CA 1
ATOM 548 C C . ARG A 1 68 ? -0.589 -5.582 -3.479 1.00 94.88 68 ARG A C 1
ATOM 550 O O . ARG A 1 68 ? -1.208 -5.131 -2.527 1.00 94.88 68 ARG A O 1
ATOM 557 N N . ILE A 1 69 ? -0.098 -4.794 -4.438 1.00 92.44 69 ILE A N 1
ATOM 558 C CA . ILE A 1 69 ? -0.216 -3.326 -4.402 1.00 92.44 69 ILE A CA 1
ATOM 559 C C . ILE A 1 69 ? -1.687 -2.888 -4.368 1.00 92.44 69 ILE A C 1
ATOM 561 O O . ILE A 1 69 ? -2.044 -1.974 -3.621 1.00 92.44 69 ILE A O 1
ATOM 565 N N . ILE A 1 70 ? -2.548 -3.527 -5.164 1.00 91.56 70 ILE A N 1
ATOM 566 C CA . ILE A 1 70 ? -3.988 -3.248 -5.173 1.00 91.56 70 ILE A CA 1
ATOM 567 C C . ILE A 1 70 ? -4.598 -3.605 -3.819 1.00 91.56 70 ILE A C 1
ATOM 569 O O . ILE A 1 70 ? -5.307 -2.777 -3.247 1.00 91.56 70 ILE A O 1
ATOM 573 N N . GLN A 1 71 ? -4.298 -4.792 -3.289 1.00 94.38 71 GLN A N 1
ATOM 574 C CA . GLN A 1 71 ? -4.779 -5.229 -1.981 1.00 94.38 71 GLN A CA 1
ATOM 575 C C . GLN A 1 71 ? -4.380 -4.238 -0.880 1.00 94.38 71 GLN A C 1
ATOM 577 O O . GLN A 1 71 ? -5.255 -3.736 -0.175 1.00 94.38 71 GLN A O 1
ATOM 582 N N . ASP A 1 72 ? -3.098 -3.883 -0.791 1.00 94.50 72 ASP A N 1
ATOM 583 C CA . ASP A 1 72 ? -2.579 -2.934 0.198 1.00 94.50 72 ASP A CA 1
ATOM 584 C C . ASP A 1 72 ? -3.243 -1.558 0.056 1.00 94.50 72 ASP A C 1
ATOM 586 O O . ASP A 1 72 ? -3.631 -0.935 1.046 1.00 94.50 72 ASP A O 1
ATOM 590 N N . THR A 1 73 ? -3.453 -1.092 -1.180 1.00 91.69 73 THR A N 1
ATOM 591 C CA . THR A 1 73 ? -4.131 0.186 -1.450 1.00 91.69 73 THR A CA 1
ATOM 592 C C . THR A 1 73 ? -5.587 0.165 -0.986 1.00 91.69 73 THR A C 1
ATOM 594 O O . THR A 1 73 ? -6.064 1.146 -0.406 1.00 91.69 73 THR A O 1
ATOM 597 N N . VAL A 1 74 ? -6.306 -0.934 -1.231 1.00 93.19 74 VAL A N 1
ATOM 598 C CA . VAL A 1 74 ? -7.697 -1.107 -0.793 1.00 93.19 74 VAL A CA 1
ATOM 599 C C . VAL A 1 74 ? -7.769 -1.158 0.730 1.00 93.19 74 VAL A C 1
ATOM 601 O O . VAL A 1 74 ? -8.566 -0.418 1.306 1.00 93.19 74 VAL A O 1
ATOM 604 N N . ILE A 1 75 ? -6.909 -1.951 1.379 1.00 94.44 75 ILE A N 1
ATOM 605 C CA . ILE A 1 75 ? -6.836 -2.059 2.844 1.00 94.44 75 ILE A CA 1
ATOM 606 C C . ILE A 1 75 ? -6.546 -0.689 3.459 1.00 94.44 75 ILE A C 1
ATOM 608 O O . ILE A 1 75 ? -7.277 -0.247 4.343 1.00 94.44 75 ILE A O 1
ATOM 612 N N . PHE A 1 76 ? -5.534 0.024 2.961 1.00 91.50 76 PHE A N 1
ATOM 613 C CA . PHE A 1 76 ? -5.177 1.346 3.470 1.00 91.50 76 PHE A CA 1
ATOM 614 C C . PHE A 1 76 ? -6.316 2.353 3.279 1.00 91.50 76 PHE A C 1
ATOM 616 O O . PHE A 1 76 ? -6.665 3.096 4.196 1.00 91.50 76 PHE A O 1
ATOM 623 N N . THR A 1 77 ? -6.959 2.349 2.109 1.00 90.81 77 THR A N 1
ATOM 624 C CA . THR A 1 77 ? -8.101 3.231 1.832 1.00 90.81 77 THR A CA 1
ATOM 625 C C . THR A 1 77 ? -9.282 2.924 2.752 1.00 90.81 77 THR A C 1
ATOM 627 O O . THR A 1 77 ? -9.916 3.850 3.261 1.00 90.81 77 THR A O 1
ATOM 630 N N . ALA A 1 78 ? -9.583 1.644 2.980 1.00 92.50 78 ALA A N 1
ATOM 631 C CA . ALA A 1 78 ? -10.635 1.220 3.894 1.00 92.50 78 ALA A CA 1
ATOM 632 C C . ALA A 1 78 ? -10.314 1.638 5.333 1.00 92.50 78 ALA A C 1
ATOM 634 O O . ALA A 1 78 ? -11.158 2.256 5.974 1.00 92.50 78 ALA A O 1
ATOM 635 N N . ALA A 1 79 ? -9.087 1.405 5.806 1.00 91.75 79 ALA A N 1
ATOM 636 C CA . ALA A 1 79 ? -8.641 1.802 7.139 1.00 91.75 79 ALA A CA 1
ATOM 637 C C . ALA A 1 79 ? -8.754 3.318 7.363 1.00 91.75 79 ALA A C 1
ATOM 639 O O . ALA A 1 79 ? -9.282 3.749 8.384 1.00 91.75 79 ALA A O 1
ATOM 640 N N . VAL A 1 80 ? -8.339 4.142 6.393 1.00 90.88 80 VAL A N 1
ATOM 641 C CA . VAL A 1 80 ? -8.453 5.609 6.491 1.00 90.88 80 VAL A CA 1
ATOM 642 C C . VAL A 1 80 ? -9.916 6.060 6.526 1.00 90.88 80 VAL A C 1
ATOM 644 O O . VAL A 1 80 ? -10.279 6.912 7.338 1.00 90.88 80 VAL A O 1
ATOM 647 N N . LYS A 1 81 ? -10.772 5.487 5.671 1.00 89.62 81 LYS A N 1
ATOM 648 C CA . LYS A 1 81 ? -12.206 5.817 5.642 1.00 89.62 81 LYS A CA 1
ATOM 649 C C . LYS A 1 81 ? -12.912 5.395 6.929 1.00 89.62 81 LYS A C 1
ATOM 651 O O . LYS A 1 81 ? -13.663 6.183 7.497 1.00 89.62 81 LYS A O 1
ATOM 656 N N . LEU A 1 82 ? -12.650 4.176 7.392 1.00 90.69 82 LEU A N 1
ATOM 657 C CA . LEU A 1 82 ? -13.229 3.633 8.615 1.00 90.69 82 LEU A CA 1
ATOM 658 C C . LEU A 1 82 ? -12.697 4.351 9.853 1.00 90.69 82 LEU A C 1
ATOM 660 O O . LEU A 1 82 ? -13.470 4.607 10.764 1.00 90.69 82 LEU A O 1
ATOM 664 N N . GLY A 1 83 ? -11.422 4.744 9.883 1.00 87.62 83 GLY A N 1
ATOM 665 C CA . GLY A 1 83 ? -10.806 5.401 11.037 1.00 87.62 83 GLY A CA 1
ATOM 666 C C . GLY A 1 83 ? -11.502 6.700 11.447 1.00 87.62 83 GLY A C 1
ATOM 667 O O . GLY A 1 83 ? -11.646 6.969 12.638 1.00 87.62 83 GLY A O 1
ATOM 668 N N . LYS A 1 84 ? -12.000 7.489 10.483 1.00 85.88 84 LYS A N 1
ATOM 669 C CA . LYS A 1 84 ? -12.817 8.675 10.793 1.00 85.88 84 LYS A CA 1
ATOM 670 C C . LYS A 1 84 ? -14.128 8.284 11.482 1.00 85.88 84 LYS A C 1
ATOM 672 O O . LYS A 1 84 ? -14.475 8.877 12.498 1.00 85.88 84 LYS A O 1
ATOM 677 N N . ASN A 1 85 ? -14.819 7.283 10.943 1.00 87.25 85 ASN A N 1
ATOM 678 C CA . ASN A 1 85 ? -16.099 6.818 11.474 1.00 87.25 85 ASN A CA 1
ATOM 679 C C . ASN A 1 85 ? -15.932 6.168 12.854 1.00 87.25 85 ASN A C 1
ATOM 681 O O . ASN A 1 85 ? -16.751 6.397 13.735 1.00 87.25 85 ASN A O 1
ATOM 685 N N . TRP A 1 86 ? -14.849 5.413 13.061 1.00 86.44 86 TRP A N 1
ATOM 686 C CA . TRP A 1 86 ? -14.503 4.827 14.354 1.00 86.44 86 TRP A CA 1
ATOM 687 C C . TRP A 1 86 ? -14.254 5.892 15.415 1.00 86.44 86 TRP A C 1
ATOM 689 O O . TRP A 1 86 ? -14.759 5.765 16.525 1.00 86.44 86 TRP A O 1
ATOM 699 N N . ARG A 1 87 ? -13.542 6.973 15.073 1.00 86.62 87 ARG A N 1
ATOM 700 C CA . ARG A 1 87 ? -13.334 8.094 15.997 1.00 86.62 87 ARG A CA 1
ATOM 701 C C . ARG A 1 87 ? -14.648 8.786 16.359 1.00 86.62 87 ARG A C 1
ATOM 703 O O . ARG A 1 87 ? -14.901 9.026 17.532 1.00 86.62 87 ARG A O 1
ATOM 710 N N . GLU A 1 88 ? -15.495 9.062 15.370 1.00 89.44 88 GLU A N 1
ATOM 711 C CA . GLU A 1 88 ? -16.809 9.669 15.612 1.00 89.44 88 GLU A CA 1
ATOM 712 C C . GLU A 1 88 ? -17.697 8.773 16.489 1.00 89.44 88 GLU A C 1
ATOM 714 O O . GLU A 1 88 ? -18.394 9.259 17.381 1.00 89.44 88 GLU A O 1
ATOM 719 N N . LEU A 1 89 ? -17.666 7.460 16.257 1.00 85.69 89 LEU A N 1
ATOM 720 C CA . LEU A 1 89 ? -18.389 6.498 17.078 1.00 85.69 89 LEU A CA 1
ATOM 721 C C . LEU A 1 89 ? -17.857 6.490 18.515 1.00 85.69 89 LEU A C 1
ATOM 723 O O . LEU A 1 89 ? -18.655 6.603 19.439 1.00 85.69 89 LEU A O 1
ATOM 727 N N . ALA A 1 90 ? -16.537 6.433 18.708 1.00 84.81 90 ALA A N 1
ATOM 728 C CA . ALA A 1 90 ? -15.917 6.483 20.031 1.00 84.81 90 ALA A CA 1
ATOM 729 C C . ALA A 1 90 ? -16.303 7.763 20.796 1.00 84.81 90 ALA A C 1
ATOM 731 O O . ALA A 1 90 ? -16.686 7.695 21.961 1.00 84.81 90 ALA A O 1
ATOM 732 N N . GLU A 1 91 ? -16.310 8.924 20.133 1.00 88.19 91 GLU A N 1
ATOM 733 C CA . GLU A 1 91 ? -16.748 10.193 20.734 1.00 88.19 91 GLU A CA 1
ATOM 734 C C . GLU A 1 91 ? -18.228 10.188 21.147 1.00 88.19 91 GLU A C 1
ATOM 736 O O . GLU A 1 91 ? -18.591 10.806 22.151 1.00 88.19 91 GLU A O 1
ATOM 741 N N . LYS A 1 92 ? -19.099 9.514 20.386 1.00 87.50 92 LYS A N 1
ATOM 742 C CA . LYS A 1 92 ? -20.517 9.351 20.746 1.00 87.50 92 LYS A CA 1
ATOM 743 C C . LYS A 1 92 ? -20.684 8.379 21.910 1.00 87.50 92 LYS A C 1
ATOM 745 O O . LYS A 1 92 ? -21.444 8.675 22.828 1.00 87.50 92 LYS A O 1
ATOM 750 N N . LEU A 1 93 ? -19.959 7.262 21.896 1.00 84.88 93 LEU A N 1
ATOM 751 C CA . LEU A 1 93 ? -20.000 6.256 22.957 1.00 84.88 93 LEU A CA 1
ATOM 752 C C . LEU A 1 93 ? -19.457 6.800 24.281 1.00 84.88 93 LEU A C 1
ATOM 754 O O . LEU A 1 93 ? -20.060 6.559 25.319 1.00 84.88 93 LEU A O 1
ATOM 758 N N . ALA A 1 94 ? -18.407 7.625 24.251 1.00 83.88 94 ALA A N 1
ATOM 759 C CA . ALA A 1 94 ? -17.862 8.286 25.439 1.00 83.88 94 ALA A CA 1
ATOM 760 C C . ALA A 1 94 ? -18.863 9.224 26.144 1.00 83.88 94 ALA A C 1
ATOM 762 O O . ALA A 1 94 ? -18.668 9.581 27.304 1.00 83.88 94 ALA A O 1
ATOM 763 N N . ARG A 1 95 ? -19.934 9.646 25.455 1.00 87.75 95 ARG A N 1
ATOM 764 C CA . ARG A 1 95 ? -21.007 10.480 26.023 1.00 87.75 95 ARG A CA 1
ATOM 765 C C . ARG A 1 95 ? -22.154 9.662 26.612 1.00 87.75 95 ARG A C 1
ATOM 767 O O . ARG A 1 95 ? -23.028 10.252 27.245 1.00 87.75 95 ARG A O 1
ATOM 774 N N . LEU A 1 96 ? -22.190 8.350 26.378 1.00 87.62 96 LEU A N 1
ATOM 775 C CA . LEU A 1 96 ? -23.238 7.493 26.917 1.00 87.62 96 LEU A CA 1
ATOM 776 C C . LEU A 1 96 ? -23.040 7.286 28.414 1.00 87.62 96 LEU A C 1
ATOM 778 O O . LEU A 1 96 ? -21.929 7.090 28.905 1.00 87.62 96 LEU A O 1
ATOM 782 N N . THR A 1 97 ? -24.146 7.298 29.148 1.00 86.25 97 THR A N 1
ATOM 783 C CA . THR A 1 97 ? -24.141 6.924 30.559 1.00 86.25 97 THR A CA 1
ATOM 784 C C . THR A 1 97 ? -24.204 5.409 30.706 1.00 86.25 97 THR A C 1
ATOM 786 O O . THR A 1 97 ? -24.706 4.698 29.833 1.00 86.25 97 THR A O 1
ATOM 789 N N . LYS A 1 98 ? -23.773 4.906 31.866 1.00 83.81 98 LYS A N 1
ATOM 790 C CA . LYS A 1 98 ? -23.890 3.484 32.208 1.00 83.81 98 LYS A CA 1
ATOM 791 C C . LYS A 1 98 ? -25.324 2.960 32.049 1.00 83.81 98 LYS A C 1
ATOM 793 O O . LYS A 1 98 ? -25.521 1.902 31.479 1.00 83.81 98 LYS A O 1
ATOM 798 N N . GLN A 1 99 ? -26.327 3.748 32.441 1.00 87.19 99 GLN A N 1
ATOM 799 C CA . GLN A 1 99 ? -27.736 3.368 32.302 1.00 87.19 99 GLN A CA 1
ATOM 800 C C . GLN A 1 99 ? -28.165 3.185 30.836 1.00 87.19 99 GLN A C 1
ATOM 802 O O . GLN A 1 99 ? -28.983 2.318 30.542 1.00 87.19 99 GLN A O 1
ATOM 807 N N . GLN A 1 100 ? -27.628 3.989 29.912 1.00 86.50 100 GLN A N 1
ATOM 808 C CA . GLN A 1 100 ? -27.912 3.860 28.478 1.00 86.50 100 GLN A CA 1
ATOM 809 C C . GLN A 1 100 ? -27.221 2.636 27.871 1.00 86.50 100 GLN A C 1
ATOM 811 O O . GLN A 1 100 ? -27.815 1.964 27.031 1.00 86.50 100 GLN A O 1
ATOM 816 N N . ILE A 1 101 ? -25.995 2.344 28.314 1.00 85.19 101 ILE A N 1
ATOM 817 C CA . ILE A 1 101 ? -25.250 1.145 27.912 1.00 85.19 101 ILE A CA 1
ATOM 818 C C . ILE A 1 101 ? -25.985 -0.108 28.404 1.00 85.19 101 ILE A C 1
ATOM 820 O O . ILE A 1 101 ? -26.323 -0.966 27.593 1.00 85.19 101 ILE A O 1
ATOM 824 N N . ASP A 1 102 ? -26.341 -0.161 29.690 1.00 84.94 102 ASP A N 1
ATOM 825 C CA . ASP A 1 102 ? -27.047 -1.295 30.297 1.00 84.94 102 ASP A CA 1
ATOM 826 C C . ASP A 1 102 ? -28.410 -1.534 29.619 1.00 84.94 102 ASP A C 1
ATOM 828 O O . ASP A 1 102 ? -28.780 -2.672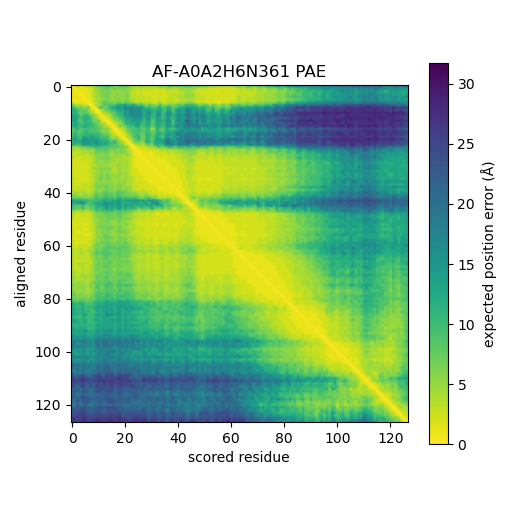 29.327 1.00 84.94 102 ASP A O 1
ATOM 832 N N . ALA A 1 103 ? -29.156 -0.466 29.309 1.00 87.44 103 ALA A N 1
ATOM 833 C CA . ALA A 1 103 ? -30.444 -0.571 28.620 1.00 87.44 103 ALA A CA 1
ATOM 834 C C . ALA A 1 103 ? -30.321 -1.146 27.197 1.00 87.44 103 ALA A C 1
ATOM 836 O O . ALA A 1 103 ? -31.217 -1.863 26.751 1.00 87.44 103 ALA A O 1
ATOM 837 N N . TYR A 1 104 ? -29.225 -0.844 26.494 1.00 85.50 104 TYR A N 1
ATOM 838 C CA . TYR A 1 104 ? -28.939 -1.406 25.175 1.00 85.50 104 TYR A CA 1
ATOM 839 C C . TYR A 1 104 ? -28.474 -2.864 25.259 1.00 85.50 104 TYR A C 1
ATOM 841 O O . TYR A 1 104 ? -28.890 -3.682 24.445 1.00 85.50 104 TYR A O 1
ATOM 849 N N . GLU A 1 105 ? -27.639 -3.204 26.241 1.00 87.12 105 GLU A N 1
ATOM 850 C CA . GLU A 1 105 ? -27.062 -4.545 26.377 1.00 87.12 105 GLU A CA 1
ATOM 851 C C . GLU A 1 105 ? -28.049 -5.5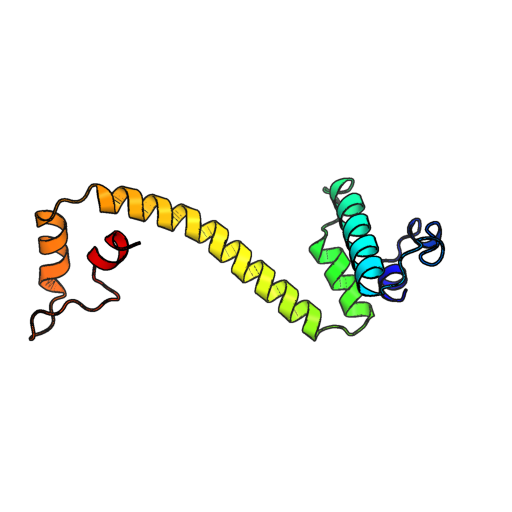68 26.966 1.00 87.12 105 GLU A C 1
ATOM 853 O O . GLU A 1 105 ? -27.998 -6.733 26.578 1.00 87.12 105 GLU A O 1
ATOM 858 N N . THR A 1 106 ? -29.014 -5.141 27.797 1.00 86.31 106 THR A N 1
ATOM 859 C CA . THR A 1 106 ? -30.071 -5.981 28.414 1.00 86.31 106 THR A CA 1
ATOM 860 C C . THR A 1 106 ? -30.711 -7.020 27.462 1.00 86.31 106 THR A C 1
ATOM 862 O O . THR A 1 106 ? -30.747 -8.202 27.813 1.00 86.31 106 THR A O 1
ATOM 865 N N . PRO A 1 107 ? -31.205 -6.659 26.258 1.00 85.38 107 PRO A N 1
ATOM 866 C CA . PRO A 1 107 ? -31.786 -7.622 25.312 1.00 85.38 107 PRO A CA 1
ATOM 867 C C . PRO A 1 107 ? -30.770 -8.567 24.644 1.00 85.38 107 PRO A C 1
ATOM 869 O O . PRO A 1 107 ? -31.176 -9.539 24.008 1.00 85.38 107 PRO A O 1
ATOM 872 N N . HIS A 1 108 ? -29.470 -8.297 24.765 1.00 83.25 108 HIS A N 1
ATOM 873 C CA . HIS A 1 108 ? -28.383 -9.067 24.156 1.00 83.25 108 HIS A CA 1
ATOM 874 C C . HIS A 1 108 ? -27.659 -9.992 25.140 1.00 83.25 108 HIS A C 1
ATOM 876 O O . HIS A 1 108 ? -26.740 -10.709 24.735 1.00 83.25 108 HIS A O 1
ATOM 882 N N . HIS A 1 109 ? -28.072 -10.019 26.410 1.00 81.38 109 HIS A N 1
ATOM 883 C CA . HIS A 1 109 ? -27.535 -10.984 27.360 1.00 81.38 109 HIS A CA 1
ATOM 884 C C . HIS A 1 109 ? -27.918 -12.406 26.951 1.00 81.38 109 HIS A C 1
ATOM 886 O O . HIS A 1 109 ? -29.083 -12.756 26.743 1.00 81.38 109 HIS A O 1
ATOM 892 N N . SER A 1 110 ? -26.903 -13.257 26.890 1.00 79.12 110 SER A N 1
ATOM 893 C CA . SER A 1 110 ? -27.081 -14.701 26.884 1.00 79.12 110 SER A CA 1
ATOM 894 C C . SER A 1 110 ? -27.712 -15.171 28.201 1.00 79.12 110 SER A C 1
ATOM 896 O O . SER A 1 110 ? -27.780 -14.446 29.194 1.00 79.12 110 SER A O 1
ATOM 898 N N . LYS A 1 111 ? -28.151 -16.432 28.246 1.00 75.94 111 LYS A N 1
ATOM 899 C CA . LYS A 1 111 ? -28.751 -17.030 29.453 1.00 75.94 111 LYS A CA 1
ATOM 900 C C . LYS A 1 111 ? -27.810 -17.038 30.671 1.00 75.94 111 LYS A C 1
ATOM 902 O O . LYS A 1 111 ? -28.294 -17.171 31.788 1.00 75.94 111 LYS A O 1
ATOM 907 N N . SER A 1 112 ? -26.498 -16.911 30.459 1.00 79.19 112 SER A N 1
ATOM 908 C CA . SER A 1 112 ? -25.470 -16.774 31.500 1.00 79.19 112 SER A CA 1
ATOM 909 C C . SER A 1 112 ? -25.223 -15.322 31.931 1.00 79.19 112 SER A C 1
ATOM 911 O O . SER A 1 112 ? -24.416 -15.090 32.824 1.00 79.19 112 SER A O 1
ATOM 913 N N . GLY A 1 113 ? -25.907 -14.341 31.333 1.00 75.50 113 GLY A N 1
ATOM 914 C CA . GLY A 1 113 ? -25.696 -12.922 31.614 1.00 75.50 113 GLY A CA 1
ATOM 915 C C . GLY A 1 113 ? -24.492 -12.320 30.888 1.00 75.50 113 GLY A C 1
ATOM 916 O O . GLY A 1 113 ? -24.156 -11.170 31.145 1.00 75.50 113 GLY A O 1
ATOM 917 N N . GLU A 1 114 ? -23.861 -13.042 29.963 1.00 78.00 114 GLU A N 1
ATOM 918 C CA . GLU A 1 114 ? -22.766 -12.514 29.143 1.00 78.00 114 GLU A CA 1
ATOM 919 C C . GLU A 1 114 ? -23.306 -11.855 27.873 1.00 78.00 114 GLU A C 1
ATOM 921 O O . GLU A 1 114 ? -24.203 -12.400 27.222 1.00 78.00 114 GLU A O 1
ATOM 926 N N . VAL A 1 115 ? -22.736 -10.709 27.506 1.00 78.88 115 VAL A N 1
ATOM 927 C CA . VAL A 1 115 ? -23.005 -10.014 26.242 1.00 78.88 115 VAL A CA 1
ATOM 928 C C . VAL A 1 115 ? -21.936 -10.437 25.239 1.00 78.88 115 VAL A C 1
ATOM 930 O O . VAL A 1 115 ? -20.746 -10.408 25.553 1.00 78.88 115 VAL A O 1
ATOM 933 N N . ALA A 1 116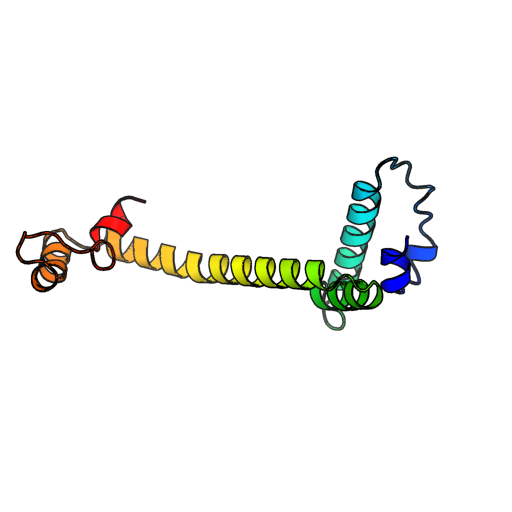 ? -22.340 -10.842 24.034 1.00 78.62 116 ALA A N 1
ATOM 934 C CA . ALA A 1 116 ? -21.378 -11.238 23.012 1.00 78.62 116 ALA A CA 1
ATOM 935 C C . ALA A 1 116 ? -20.467 -10.053 22.631 1.00 78.62 116 ALA A C 1
ATOM 937 O O . ALA A 1 116 ? -20.940 -8.915 22.533 1.00 78.62 116 ALA A O 1
ATOM 938 N N . PRO A 1 117 ? -19.173 -10.293 22.359 1.00 75.25 117 PRO A N 1
ATOM 939 C CA . PRO A 1 117 ? -18.235 -9.211 22.088 1.00 75.25 117 PRO A CA 1
ATOM 940 C C . PRO A 1 117 ? -18.530 -8.439 20.794 1.00 75.25 117 PRO A C 1
ATOM 942 O O . PRO A 1 117 ? -18.047 -7.335 20.585 1.00 75.25 117 PRO A O 1
ATOM 945 N N . GLU A 1 118 ? -19.364 -8.994 19.925 1.00 75.06 118 GLU A N 1
ATOM 946 C CA . GLU A 1 118 ? -19.818 -8.339 18.699 1.00 75.06 118 GLU A CA 1
ATOM 947 C C . GLU A 1 118 ? -20.873 -7.252 18.960 1.00 75.06 118 GLU A C 1
ATOM 949 O O . GLU A 1 118 ? -21.052 -6.362 18.130 1.00 75.06 118 GLU A O 1
ATOM 954 N N . VAL A 1 119 ? -21.574 -7.316 20.100 1.00 75.81 119 VAL A N 1
ATOM 955 C CA . VAL A 1 119 ? -22.703 -6.427 20.435 1.00 75.81 119 VAL A CA 1
ATOM 956 C C . VAL A 1 119 ? -22.496 -5.631 21.724 1.00 75.81 119 VAL A C 1
ATOM 958 O O . VAL A 1 119 ? -23.303 -4.756 22.022 1.00 75.81 119 VAL A O 1
ATOM 961 N N . SER A 1 120 ? -21.420 -5.887 22.472 1.00 79.81 120 SER A N 1
ATOM 962 C CA . SER A 1 120 ? -21.082 -5.110 23.667 1.00 79.81 120 SER A CA 1
ATOM 963 C C . SER A 1 120 ? -20.534 -3.730 23.290 1.00 79.81 120 SER A C 1
ATOM 965 O O . SER A 1 120 ? -19.539 -3.594 22.572 1.00 79.81 120 SER A O 1
ATOM 967 N N . LEU A 1 121 ? -21.177 -2.686 23.815 1.00 75.88 121 LEU A N 1
ATOM 968 C CA . LEU A 1 121 ? -20.744 -1.298 23.641 1.00 75.88 121 LEU A CA 1
ATOM 969 C C . LEU A 1 121 ? -19.530 -0.974 24.518 1.00 75.88 121 LEU A C 1
ATOM 971 O O . LEU A 1 121 ? -18.798 -0.025 24.238 1.00 75.88 121 LEU A O 1
ATOM 975 N N . THR A 1 122 ? -19.286 -1.777 25.555 1.00 71.06 122 THR A N 1
ATOM 976 C CA . THR A 1 122 ? -18.166 -1.602 26.484 1.00 71.06 122 THR A CA 1
ATOM 977 C C . THR A 1 122 ? -16.806 -1.903 25.848 1.00 71.06 122 THR A C 1
ATOM 979 O O . THR A 1 122 ? -15.801 -1.328 26.262 1.00 71.06 122 THR A O 1
ATOM 982 N N . ILE A 1 123 ? -16.752 -2.728 24.798 1.00 67.12 123 ILE A N 1
ATOM 983 C CA . ILE A 1 123 ? -15.499 -3.076 24.099 1.00 67.12 123 ILE A CA 1
ATOM 984 C C . ILE A 1 123 ? -14.901 -1.865 23.378 1.00 67.12 123 ILE A C 1
ATOM 986 O O . ILE A 1 123 ? -13.684 -1.744 23.260 1.00 67.12 123 ILE A O 1
ATOM 990 N N . PHE A 1 124 ? -15.748 -0.922 22.967 1.00 61.12 124 PHE A N 1
ATOM 991 C CA . PHE A 1 124 ? -15.322 0.322 22.332 1.00 61.12 124 PHE A CA 1
ATOM 992 C C . PHE A 1 124 ? -14.821 1.385 23.317 1.00 61.12 124 PHE A C 1
ATOM 994 O O . PHE A 1 124 ? -14.277 2.389 22.873 1.00 61.12 124 PHE A O 1
ATOM 1001 N N . LEU A 1 125 ? -15.002 1.188 24.628 1.00 59.53 125 LEU A N 1
ATOM 1002 C CA . LEU A 1 125 ? -14.504 2.092 25.675 1.00 59.53 125 LEU A CA 1
ATOM 1003 C C . LEU A 1 125 ? -13.151 1.644 26.258 1.00 59.53 125 LEU A C 1
ATOM 1005 O O . LEU A 1 125 ? -12.576 2.356 27.078 1.00 59.53 125 LEU A O 1
ATOM 1009 N N . LEU A 1 126 ? -12.652 0.467 25.861 1.00 56.53 126 LEU A N 1
ATOM 1010 C CA . LEU A 1 126 ? -11.384 -0.112 26.327 1.00 56.53 126 LEU A CA 1
ATOM 1011 C C . LEU A 1 126 ? -10.191 0.158 25.382 1.00 56.53 126 LEU A C 1
ATOM 1013 O O . LEU A 1 126 ? -9.083 -0.292 25.674 1.00 56.53 126 LEU A O 1
ATOM 1017 N N . TYR A 1 127 ? -10.404 0.896 24.287 1.00 47.88 127 TYR A N 1
ATOM 1018 C CA . TYR A 1 127 ? -9.398 1.318 23.299 1.00 47.88 127 TYR A CA 1
ATOM 1019 C C . TYR A 1 127 ? -9.398 2.839 23.133 1.00 47.88 127 TYR A C 1
ATOM 1021 O O . TYR A 1 127 ? -8.310 3.387 22.843 1.00 47.88 127 TYR A O 1
#

Mean predicted aligned error: 10.27 Å

Organism: NCBI:txid3147026

Radius of gyration: 24.83 Å; Cα contacts (8 Å, |Δi|>4): 56; chains: 1; bounding box: 58×35×54 Å